Protein AF-A0A1F2PEU0-F1 (afdb_monomer_lite)

Structure (mmCIF, N/CA/C/O backbone):
data_AF-A0A1F2PEU0-F1
#
_entry.id   AF-A0A1F2PEU0-F1
#
loop_
_atom_site.group_PDB
_atom_site.id
_atom_site.type_symbol
_atom_site.label_atom_id
_atom_site.label_alt_id
_atom_site.label_comp_id
_atom_site.label_asym_id
_atom_site.label_entity_id
_atom_site.label_seq_id
_atom_site.pdbx_PDB_ins_code
_atom_site.Cartn_x
_atom_site.Cartn_y
_atom_site.Cartn_z
_atom_site.occupancy
_atom_site.B_iso_or_equiv
_atom_site.auth_seq_id
_atom_site.auth_comp_id
_atom_site.auth_asym_id
_atom_site.auth_atom_id
_atom_site.pdbx_PDB_model_num
ATOM 1 N N . MET A 1 1 ? -12.761 -2.722 0.553 1.00 52.47 1 MET A N 1
ATOM 2 C CA . MET A 1 1 ? -13.423 -3.783 1.350 1.00 52.47 1 MET A CA 1
ATOM 3 C C . MET A 1 1 ? -13.199 -3.576 2.844 1.00 52.47 1 MET A C 1
ATOM 5 O O . MET A 1 1 ? -14.187 -3.472 3.553 1.00 52.47 1 MET A O 1
ATOM 9 N N . GLY A 1 2 ? -11.955 -3.401 3.314 1.00 58.72 2 GLY A N 1
ATOM 10 C CA . GLY A 1 2 ? -11.683 -3.110 4.729 1.00 58.72 2 GLY A CA 1
ATOM 11 C C . GLY A 1 2 ? -12.442 -1.894 5.279 1.00 58.72 2 GLY A C 1
ATOM 12 O O . GLY A 1 2 ? -13.063 -2.003 6.326 1.00 58.72 2 GLY A O 1
ATOM 13 N N . TYR A 1 3 ? -12.430 -0.752 4.578 1.00 61.19 3 TYR A N 1
ATOM 14 C CA . TYR A 1 3 ? -13.060 0.483 5.087 1.00 61.19 3 TYR A CA 1
ATOM 15 C C . TYR A 1 3 ? -14.566 0.353 5.294 1.00 61.19 3 TYR A C 1
ATOM 17 O O . TYR A 1 3 ? -15.073 0.763 6.325 1.00 61.19 3 TYR A O 1
ATOM 25 N N . ALA A 1 4 ? -15.267 -0.301 4.368 1.00 61.00 4 ALA A N 1
ATOM 26 C CA . ALA A 1 4 ? -16.690 -0.591 4.526 1.00 61.00 4 ALA A CA 1
ATOM 27 C C . ALA A 1 4 ? -16.952 -1.554 5.696 1.00 61.00 4 ALA A C 1
ATOM 29 O O . ALA A 1 4 ? -17.940 -1.402 6.402 1.00 61.00 4 ALA A O 1
ATOM 30 N N . PHE A 1 5 ? -16.052 -2.515 5.937 1.00 62.81 5 PHE A N 1
ATOM 31 C CA . PHE A 1 5 ? -16.139 -3.421 7.083 1.00 62.81 5 PHE A CA 1
ATOM 32 C C . PHE A 1 5 ? -15.919 -2.685 8.413 1.00 62.81 5 PHE A C 1
ATOM 34 O O . PHE A 1 5 ? -16.651 -2.905 9.369 1.00 62.81 5 PHE A O 1
ATOM 41 N N . PHE A 1 6 ? -14.962 -1.760 8.462 1.00 64.88 6 PHE A N 1
ATOM 42 C CA . PHE A 1 6 ? -14.728 -0.898 9.619 1.00 64.88 6 PHE A CA 1
ATOM 43 C C . PHE A 1 6 ? -15.850 0.109 9.845 1.00 64.88 6 PHE A C 1
ATOM 45 O O . PHE A 1 6 ? -16.265 0.309 10.977 1.00 64.88 6 PHE A O 1
ATOM 52 N N . GLN A 1 7 ? -16.398 0.684 8.778 1.00 66.94 7 GLN A N 1
ATOM 53 C CA . GLN A 1 7 ? -17.553 1.571 8.841 1.00 66.94 7 GLN A CA 1
ATOM 54 C C . GLN A 1 7 ? -18.819 0.823 9.288 1.00 66.94 7 GLN A C 1
ATOM 56 O O . GLN A 1 7 ? -19.607 1.370 10.045 1.00 66.94 7 GLN A O 1
ATOM 61 N N . ALA A 1 8 ? -18.993 -0.440 8.888 1.00 64.81 8 ALA A N 1
ATOM 62 C CA . ALA A 1 8 ? -20.058 -1.300 9.405 1.00 64.81 8 ALA A CA 1
ATOM 63 C C . ALA A 1 8 ? -19.836 -1.693 10.877 1.00 64.81 8 ALA A C 1
ATOM 65 O O . ALA A 1 8 ? -20.796 -1.963 11.597 1.00 64.81 8 ALA A O 1
ATOM 66 N N . LEU A 1 9 ? -18.577 -1.737 11.323 1.00 62.94 9 LEU A N 1
ATOM 67 C CA . LEU A 1 9 ? -18.218 -2.065 12.698 1.00 62.94 9 LEU A CA 1
ATOM 68 C C . LEU A 1 9 ? -18.366 -0.873 13.647 1.00 62.94 9 LEU A C 1
ATOM 70 O O . LEU A 1 9 ? -18.861 -1.042 14.758 1.00 62.94 9 LEU A O 1
ATOM 74 N N . ILE A 1 10 ? -17.975 0.328 13.212 1.00 64.25 10 ILE A N 1
ATOM 75 C CA . ILE A 1 10 ? -18.286 1.594 13.882 1.00 64.25 10 ILE A CA 1
ATOM 76 C C . ILE A 1 10 ? -19.759 1.917 13.616 1.00 64.25 10 ILE A C 1
ATOM 78 O O . ILE A 1 10 ? -20.110 2.809 12.855 1.00 64.25 10 ILE A O 1
ATOM 82 N N . ASN A 1 11 ? -20.643 1.136 14.220 1.00 61.72 11 ASN A N 1
ATOM 83 C CA . ASN A 1 11 ? -22.055 1.466 14.273 1.00 61.72 11 ASN A CA 1
ATOM 84 C C . ASN A 1 11 ? -22.263 2.666 15.220 1.00 61.72 11 ASN A C 1
ATOM 86 O O . ASN A 1 11 ? -21.445 2.888 16.121 1.00 61.72 11 ASN A O 1
ATOM 90 N N . ASP A 1 12 ? -23.365 3.403 15.064 1.00 60.25 12 ASP A N 1
ATOM 91 C CA . ASP A 1 12 ? -23.681 4.606 15.856 1.00 60.25 12 ASP A CA 1
ATOM 92 C C . ASP A 1 12 ? -23.595 4.339 17.369 1.00 60.25 12 ASP A C 1
ATOM 94 O O . ASP A 1 12 ? -23.129 5.171 18.143 1.00 60.25 12 ASP A O 1
ATOM 98 N N . GLU A 1 13 ? -23.947 3.123 17.787 1.00 57.16 13 GLU A N 1
ATOM 99 C CA . GLU A 1 13 ? -23.880 2.644 19.169 1.00 57.16 13 GLU A CA 1
ATOM 100 C C . GLU A 1 13 ? -22.443 2.604 19.735 1.00 57.16 13 GLU A C 1
ATOM 102 O O . GLU A 1 13 ? -22.226 2.931 20.899 1.00 57.16 13 GLU A O 1
ATOM 107 N N . LEU A 1 14 ? -21.437 2.258 18.922 1.00 60.28 14 LEU A N 1
ATOM 108 C CA . LEU A 1 14 ? -20.019 2.250 19.317 1.00 60.28 14 LEU A CA 1
ATOM 109 C C . LEU A 1 14 ? -19.452 3.666 19.412 1.00 60.28 14 LEU A C 1
ATOM 111 O O . LEU A 1 14 ? -18.710 3.970 20.346 1.00 60.28 14 LEU A O 1
ATOM 115 N N . LEU A 1 15 ? -19.834 4.528 18.466 1.00 59.69 15 LEU A N 1
ATOM 116 C CA . LEU A 1 15 ? -19.498 5.951 18.466 1.00 59.69 15 LEU A CA 1
ATOM 117 C C . LEU A 1 15 ? -20.064 6.651 19.704 1.00 59.69 15 LEU A C 1
ATOM 119 O O . LEU A 1 15 ? -19.324 7.321 20.420 1.00 59.69 15 LEU A O 1
ATOM 123 N N . ILE A 1 16 ? -21.350 6.439 19.990 1.00 58.62 16 ILE A N 1
ATOM 124 C CA . ILE A 1 16 ? -22.037 7.007 21.154 1.00 58.62 16 ILE A CA 1
ATOM 125 C C . ILE A 1 16 ? -21.410 6.495 22.449 1.00 58.62 16 ILE A C 1
ATOM 127 O O . ILE A 1 16 ? -21.162 7.278 23.362 1.00 58.62 16 ILE A O 1
ATOM 131 N N . ARG A 1 17 ? -21.112 5.195 22.537 1.00 59.38 17 ARG A N 1
ATOM 132 C CA . ARG A 1 17 ? -20.558 4.602 23.755 1.00 59.38 17 ARG A CA 1
ATOM 133 C C . ARG A 1 17 ? -19.143 5.085 24.042 1.00 59.38 17 ARG A C 1
ATOM 135 O O . ARG A 1 17 ? -18.857 5.425 25.179 1.00 59.38 17 ARG A O 1
ATOM 142 N N . LEU A 1 18 ? -18.289 5.203 23.027 1.00 57.97 18 LEU A N 1
ATOM 143 C CA . LEU A 1 18 ? -16.935 5.730 23.206 1.00 57.97 18 LEU A CA 1
ATOM 144 C C . LEU A 1 18 ? -16.923 7.231 23.478 1.00 57.97 18 LEU A C 1
ATOM 146 O O . LEU A 1 18 ? -16.166 7.652 24.340 1.00 57.97 18 LEU A O 1
ATOM 150 N N . ILE A 1 19 ? -17.789 8.023 22.837 1.00 56.25 19 ILE A N 1
ATOM 151 C CA . ILE A 1 19 ? -17.970 9.441 23.185 1.00 56.25 19 ILE A CA 1
ATOM 152 C C . ILE A 1 19 ? -18.450 9.585 24.635 1.00 56.25 19 ILE A C 1
ATOM 154 O O . ILE A 1 19 ? -17.928 10.423 25.362 1.00 56.25 19 ILE A O 1
ATOM 158 N N . ASN A 1 20 ? -19.392 8.756 25.089 1.00 57.31 20 ASN A N 1
ATOM 159 C CA . ASN A 1 20 ? -19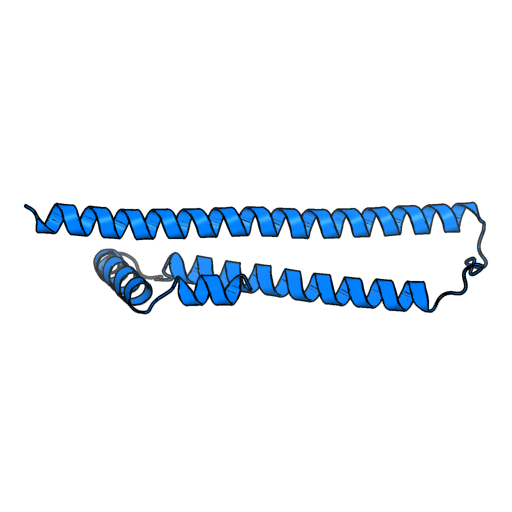.905 8.826 26.458 1.00 57.31 20 ASN A CA 1
ATOM 160 C C . ASN A 1 20 ? -18.888 8.356 27.509 1.00 57.31 20 ASN A C 1
ATOM 162 O O . ASN A 1 20 ? -18.730 9.034 28.516 1.00 57.31 20 ASN A O 1
ATOM 166 N N . THR A 1 21 ? -18.136 7.275 27.266 1.00 53.38 21 THR A N 1
ATOM 167 C CA . THR A 1 21 ? -17.045 6.852 28.168 1.00 53.38 21 THR A CA 1
ATOM 168 C C . THR A 1 21 ? -15.921 7.889 28.209 1.00 53.38 21 THR A C 1
ATOM 170 O O . THR A 1 21 ? -15.356 8.164 29.261 1.00 53.38 21 THR A O 1
ATOM 173 N N . THR A 1 22 ? -15.626 8.521 27.072 1.00 50.25 22 THR A N 1
ATOM 174 C CA . THR A 1 22 ? -14.668 9.623 26.993 1.00 50.25 22 THR A CA 1
ATOM 175 C C . THR A 1 22 ? -15.173 10.872 27.731 1.00 50.25 22 THR A C 1
ATOM 177 O O . THR A 1 22 ? -14.395 11.485 28.449 1.00 50.25 22 THR A O 1
ATOM 180 N N . ASN A 1 23 ? -16.465 11.209 27.667 1.00 48.41 23 ASN A N 1
ATOM 181 C CA . ASN A 1 23 ? -17.046 12.342 28.403 1.00 48.41 23 ASN A CA 1
ATOM 182 C C . ASN A 1 23 ? -16.999 12.180 29.937 1.00 48.41 23 ASN A C 1
ATOM 184 O O . ASN A 1 23 ? -16.871 13.186 30.640 1.00 48.41 23 ASN A O 1
ATOM 188 N N . ASP A 1 24 ? -17.078 10.952 30.459 1.00 49.28 24 ASP A N 1
ATOM 189 C CA . ASP A 1 24 ? -16.958 10.694 31.903 1.00 49.28 24 ASP A CA 1
ATOM 190 C C . ASP A 1 24 ? -15.508 10.851 32.409 1.00 49.28 24 ASP A C 1
ATOM 192 O O . ASP A 1 24 ? -15.290 11.370 33.509 1.00 49.28 24 ASP A O 1
ATOM 196 N N . ASP A 1 25 ? -14.510 10.516 31.583 1.00 47.44 25 ASP A N 1
ATOM 197 C CA . ASP A 1 25 ? -13.083 10.661 31.911 1.00 47.44 25 ASP A CA 1
ATOM 198 C C . ASP A 1 25 ? -12.503 12.057 31.557 1.00 47.44 25 ASP A C 1
ATOM 200 O O . ASP A 1 25 ? -11.555 12.535 32.194 1.00 47.44 25 ASP A O 1
ATOM 204 N N . GLU A 1 26 ? -13.083 12.771 30.584 1.00 45.62 26 GLU A N 1
ATOM 205 C CA . GLU A 1 26 ? -12.580 14.057 30.065 1.00 45.62 26 GLU A CA 1
ATOM 206 C C . GLU A 1 26 ? -12.936 15.289 30.891 1.00 45.62 26 GLU A C 1
ATOM 208 O O . GLU A 1 26 ? -12.381 16.367 30.660 1.00 45.62 26 GLU A O 1
ATOM 213 N N . LYS A 1 27 ? -13.728 15.147 31.957 1.00 44.12 27 LYS A N 1
ATOM 214 C CA . LYS A 1 27 ? -13.825 16.214 32.966 1.00 44.12 27 LYS A CA 1
ATOM 215 C C . LYS A 1 27 ? -12.486 16.520 33.656 1.00 44.12 27 LYS A C 1
ATOM 217 O O . LYS A 1 27 ? -12.426 17.482 34.423 1.00 44.12 27 LYS A O 1
ATOM 222 N N . LYS A 1 28 ? -11.418 15.742 33.410 1.00 46.19 28 LYS A N 1
ATOM 223 C CA . LYS A 1 28 ? -10.116 15.912 34.070 1.00 46.19 28 LYS A CA 1
ATOM 224 C C . LYS A 1 28 ? -8.939 16.398 33.226 1.00 46.19 28 LYS A C 1
ATOM 226 O O . LYS A 1 28 ? -8.062 16.983 33.844 1.00 46.19 28 LYS A O 1
ATOM 231 N N . ASN A 1 29 ? -8.862 16.224 31.904 1.00 38.09 29 ASN A N 1
ATOM 232 C CA . ASN A 1 29 ? -7.711 16.726 31.127 1.00 38.09 29 ASN A CA 1
ATOM 233 C C . ASN A 1 29 ? -8.057 16.918 29.643 1.00 38.09 29 ASN A C 1
ATOM 235 O O . ASN A 1 29 ? -8.261 15.954 28.914 1.00 38.09 29 ASN A O 1
ATOM 239 N N . GLY A 1 30 ? -8.100 18.172 29.192 1.00 40.81 30 GLY A N 1
ATOM 240 C CA . GLY A 1 30 ? -8.475 18.531 27.827 1.00 40.81 30 GLY A CA 1
ATOM 241 C C . GLY A 1 30 ? -7.436 18.127 26.778 1.00 40.81 30 GLY A C 1
ATOM 242 O O . GLY A 1 30 ? -6.358 18.707 26.731 1.00 40.81 30 GLY A O 1
ATOM 243 N N . SER A 1 31 ? -7.777 17.163 25.919 1.00 42.03 31 SER A N 1
ATOM 244 C CA . SER A 1 31 ? -7.338 17.061 24.508 1.00 42.03 31 SER A CA 1
ATOM 245 C C . SER A 1 31 ? -7.993 15.843 23.832 1.00 42.03 31 SER A C 1
ATOM 247 O O . SER A 1 31 ? -7.332 14.916 23.372 1.00 42.03 31 SER A O 1
ATOM 249 N N . GLY A 1 32 ? -9.323 15.816 23.821 1.00 43.03 32 GLY A N 1
ATOM 250 C CA . GLY A 1 32 ? -10.096 14.622 23.503 1.00 43.03 32 GLY A CA 1
ATOM 251 C C . GLY A 1 32 ? -10.141 14.200 22.044 1.00 43.03 32 GLY A C 1
ATOM 252 O O . GLY A 1 32 ? -11.100 14.501 21.337 1.00 43.03 32 GLY A O 1
ATOM 253 N N . LYS A 1 33 ? -9.134 13.457 21.575 1.00 49.56 33 LYS A N 1
ATOM 254 C CA . LYS A 1 33 ? -9.315 12.542 20.440 1.00 49.56 33 LYS A CA 1
ATOM 255 C C . LYS A 1 33 ? -9.593 11.147 20.998 1.00 49.56 33 LYS A C 1
ATOM 257 O O . LYS A 1 33 ? -8.716 10.529 21.596 1.00 49.56 33 LYS A O 1
ATOM 262 N N . SER A 1 34 ? -10.812 10.642 20.798 1.00 62.59 34 SER A N 1
ATOM 263 C CA . SER A 1 34 ? -11.172 9.272 21.184 1.00 62.59 34 SER A CA 1
ATOM 264 C C . SER A 1 34 ? -10.246 8.271 20.477 1.00 62.59 34 SER A C 1
ATOM 266 O O . SER A 1 34 ? -9.998 8.405 19.277 1.00 62.59 34 SER A O 1
ATOM 268 N N . LYS A 1 35 ? -9.773 7.231 21.180 1.00 60.75 35 LYS A N 1
ATOM 269 C CA . LYS A 1 35 ? -8.926 6.158 20.603 1.00 60.75 35 LYS A CA 1
ATOM 270 C C . LYS A 1 35 ? -9.540 5.518 19.348 1.00 60.75 35 LYS A C 1
ATOM 272 O O . LYS A 1 35 ? -8.825 5.008 18.488 1.00 60.75 35 LYS A O 1
ATOM 277 N N . LEU A 1 36 ? -10.867 5.578 19.218 1.00 63.88 36 LEU A N 1
ATOM 278 C CA . LEU A 1 36 ? -11.602 5.140 18.032 1.00 63.88 36 LEU A CA 1
ATOM 279 C C . LEU A 1 36 ? -11.333 6.027 16.810 1.00 63.88 36 LEU A C 1
ATOM 281 O O . LEU A 1 36 ? -11.173 5.527 15.700 1.00 63.88 36 LEU A O 1
ATOM 285 N N . GLN A 1 37 ? -11.278 7.344 17.017 1.00 65.69 37 GLN A N 1
ATOM 286 C CA . GLN A 1 37 ? -11.014 8.318 15.964 1.00 65.69 37 GLN A CA 1
ATOM 287 C C . GLN A 1 37 ? -9.579 8.186 15.451 1.00 65.69 37 GLN A C 1
ATOM 289 O O . GLN A 1 37 ? -9.362 8.210 14.244 1.00 65.69 37 GLN A O 1
ATOM 294 N N . GLU A 1 38 ? -8.616 7.970 16.347 1.00 67.19 38 GLU A N 1
ATOM 295 C CA . GLU A 1 38 ? -7.226 7.688 15.974 1.00 67.19 38 GLU A CA 1
ATOM 296 C C . GLU A 1 38 ? -7.112 6.380 15.172 1.00 67.19 38 GLU A C 1
ATOM 298 O O . GLU A 1 38 ? -6.460 6.337 14.128 1.00 67.19 38 GLU A O 1
ATOM 303 N N . SER A 1 39 ? -7.823 5.328 15.597 1.00 69.19 39 SER A N 1
ATOM 304 C CA . SER A 1 39 ? -7.880 4.060 14.862 1.00 69.19 39 SER A CA 1
ATOM 305 C C . SER A 1 39 ? -8.517 4.218 13.472 1.00 69.19 39 SER A C 1
ATOM 307 O O . SER A 1 39 ? -8.011 3.649 12.506 1.00 69.19 39 SER A O 1
ATOM 309 N N . ASN A 1 40 ? -9.564 5.042 13.336 1.00 72.50 40 ASN A N 1
ATOM 310 C CA . ASN A 1 40 ? -10.193 5.369 12.050 1.00 72.50 40 ASN A CA 1
ATOM 311 C C . ASN A 1 40 ? -9.271 6.177 11.123 1.00 72.50 40 ASN A C 1
ATOM 313 O O . ASN A 1 40 ? -9.165 5.879 9.935 1.00 72.50 40 ASN A O 1
ATOM 317 N N . GLU A 1 41 ? -8.568 7.184 11.644 1.00 73.44 41 GLU A N 1
ATOM 318 C CA . GLU A 1 41 ? -7.587 7.946 10.859 1.00 73.44 41 GLU A CA 1
ATOM 319 C C . GLU A 1 41 ? -6.455 7.031 10.359 1.00 73.44 41 GLU A C 1
ATOM 321 O O . GLU A 1 41 ? -6.090 7.080 9.181 1.00 73.44 41 GLU A O 1
ATOM 326 N N . TYR A 1 42 ? -5.950 6.137 11.217 1.00 77.38 42 TYR A N 1
ATOM 327 C CA . TYR A 1 42 ? -4.956 5.134 10.832 1.00 77.38 42 TYR A CA 1
ATOM 328 C C . TYR A 1 42 ? -5.498 4.173 9.768 1.00 77.38 42 TYR A C 1
ATOM 330 O O . TYR A 1 42 ? -4.823 3.891 8.779 1.00 77.38 42 TYR A O 1
ATOM 338 N N . PHE A 1 43 ? -6.744 3.727 9.925 1.00 75.31 43 PHE A N 1
ATOM 339 C CA . PHE A 1 43 ? -7.438 2.893 8.952 1.00 75.31 43 PHE A CA 1
ATOM 340 C C . PHE A 1 43 ? -7.478 3.544 7.570 1.00 75.31 43 PHE A C 1
ATOM 342 O O . PHE A 1 43 ? -7.089 2.941 6.567 1.00 75.31 43 PHE A O 1
ATOM 349 N N . ALA A 1 44 ? -7.975 4.781 7.511 1.00 77.69 44 ALA A N 1
ATOM 350 C CA . ALA A 1 44 ? -8.104 5.526 6.269 1.00 77.69 44 ALA A CA 1
ATOM 351 C C . ALA A 1 44 ? -6.737 5.699 5.596 1.00 77.69 44 ALA A C 1
ATOM 353 O O . ALA A 1 44 ? -6.626 5.544 4.380 1.00 77.69 44 ALA A O 1
ATOM 354 N N . LYS A 1 45 ? -5.687 5.939 6.391 1.00 81.25 45 LYS A N 1
ATOM 355 C CA . LYS A 1 45 ? -4.312 6.056 5.905 1.00 81.25 45 LYS A CA 1
ATOM 356 C C . LYS A 1 45 ? -3.804 4.762 5.259 1.00 81.25 45 LYS A C 1
ATOM 358 O O . LYS A 1 45 ? -3.285 4.833 4.148 1.00 81.25 45 LYS A O 1
ATOM 363 N N . VAL A 1 46 ? -3.997 3.603 5.894 1.00 80.38 46 VAL A N 1
ATOM 364 C CA . VAL A 1 46 ? -3.583 2.302 5.326 1.00 80.38 46 VAL A CA 1
ATOM 365 C C . VA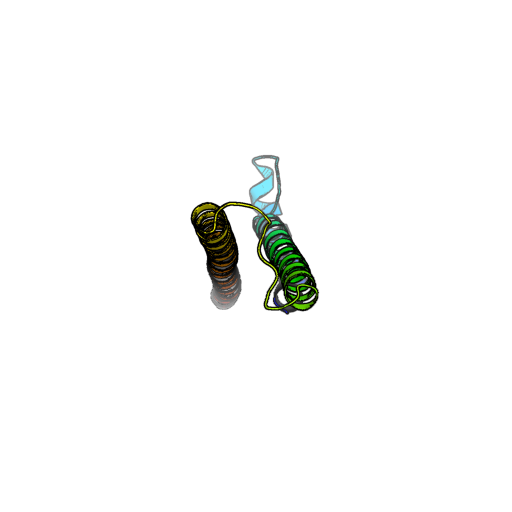L A 1 46 ? -4.345 2.005 4.030 1.00 80.38 46 VAL A C 1
ATOM 367 O O . VAL A 1 46 ? -3.741 1.637 3.028 1.00 80.38 46 VAL A O 1
ATOM 370 N N . MET A 1 47 ? -5.654 2.272 3.980 1.00 78.56 47 MET A N 1
ATOM 371 C CA . MET A 1 47 ? -6.432 2.096 2.743 1.00 78.56 47 MET A CA 1
ATOM 372 C C . MET A 1 47 ? -5.982 3.027 1.612 1.00 78.56 47 MET A C 1
ATOM 374 O O . MET A 1 47 ? -5.987 2.628 0.448 1.00 78.56 47 MET A O 1
ATOM 378 N N . MET A 1 48 ? -5.614 4.275 1.923 1.00 81.06 48 MET A N 1
ATOM 379 C CA . MET A 1 48 ? -5.044 5.183 0.925 1.00 81.06 48 MET A CA 1
ATOM 380 C C . MET A 1 48 ? -3.690 4.679 0.418 1.00 81.06 48 MET A C 1
ATOM 382 O O . MET A 1 48 ? -3.426 4.788 -0.781 1.00 81.06 48 MET A O 1
ATOM 386 N N . LEU A 1 49 ? -2.859 4.099 1.293 1.00 83.50 49 LEU A N 1
ATOM 387 C CA . LEU A 1 49 ? -1.598 3.476 0.894 1.00 83.50 49 LEU A CA 1
ATOM 388 C C . LEU A 1 49 ? -1.836 2.291 -0.051 1.00 83.50 49 LEU A C 1
ATOM 390 O O . LEU A 1 49 ? -1.178 2.212 -1.085 1.00 83.50 49 LEU A O 1
ATOM 394 N N . ASP A 1 50 ? -2.817 1.434 0.236 1.00 81.94 50 ASP A N 1
ATOM 395 C CA . ASP A 1 50 ? -3.188 0.313 -0.637 1.00 81.94 50 ASP A CA 1
ATOM 396 C C . ASP A 1 50 ? -3.646 0.789 -2.025 1.00 81.94 50 ASP A C 1
ATOM 398 O O . ASP A 1 50 ? -3.214 0.259 -3.049 1.00 81.94 50 ASP A O 1
ATOM 402 N N . ILE A 1 51 ? -4.489 1.827 -2.089 1.00 82.50 51 ILE A N 1
ATOM 403 C CA . ILE A 1 51 ? -4.933 2.415 -3.365 1.00 82.50 51 ILE A CA 1
ATOM 404 C C . ILE A 1 51 ? -3.736 2.979 -4.142 1.00 82.50 51 ILE A C 1
ATOM 406 O O . ILE A 1 51 ? -3.625 2.772 -5.353 1.00 82.50 51 ILE A O 1
ATOM 410 N N . MET A 1 52 ? -2.819 3.661 -3.454 1.00 84.06 52 MET A N 1
ATOM 411 C CA . MET A 1 52 ? -1.597 4.182 -4.063 1.00 84.06 52 MET A CA 1
ATOM 412 C C . MET A 1 52 ? -0.692 3.050 -4.571 1.00 84.06 52 MET A C 1
ATOM 414 O O . MET A 1 52 ? -0.158 3.143 -5.675 1.00 84.06 52 MET A O 1
ATOM 418 N N . ALA A 1 53 ? -0.573 1.953 -3.822 1.00 86.06 53 ALA A N 1
ATOM 419 C CA . ALA A 1 53 ? 0.177 0.773 -4.233 1.00 86.06 53 ALA A CA 1
ATOM 420 C C . ALA A 1 53 ? -0.410 0.129 -5.496 1.00 86.06 53 ALA A C 1
ATOM 422 O O . ALA A 1 53 ? 0.340 -0.209 -6.413 1.00 86.06 53 ALA A O 1
ATOM 423 N N . ILE A 1 54 ? -1.740 0.023 -5.592 1.00 84.19 54 ILE A N 1
ATOM 424 C CA . ILE A 1 54 ? -2.432 -0.476 -6.792 1.00 84.19 54 ILE A CA 1
ATOM 425 C C . ILE A 1 54 ? -2.166 0.438 -7.994 1.00 84.19 54 ILE A C 1
ATOM 427 O O . ILE A 1 54 ? -1.848 -0.056 -9.075 1.00 84.19 54 ILE A O 1
ATOM 431 N N . MET A 1 55 ? -2.240 1.761 -7.814 1.00 87.19 55 MET A N 1
ATOM 432 C CA . MET A 1 55 ? -1.942 2.736 -8.874 1.00 87.19 55 MET A CA 1
ATOM 433 C C . MET A 1 55 ? -0.512 2.580 -9.410 1.00 87.19 55 MET A C 1
ATOM 435 O O . MET A 1 55 ? -0.310 2.533 -10.624 1.00 87.19 55 MET A O 1
ATOM 439 N N . ILE A 1 56 ? 0.473 2.444 -8.516 1.00 88.44 56 ILE A N 1
ATOM 440 C CA . ILE A 1 56 ? 1.874 2.198 -8.886 1.00 88.44 56 ILE A CA 1
ATOM 441 C C . ILE A 1 56 ? 2.005 0.865 -9.632 1.00 88.44 56 ILE A C 1
ATOM 443 O O . ILE A 1 56 ? 2.715 0.788 -10.632 1.00 88.44 56 ILE A O 1
ATOM 447 N N . ASN A 1 57 ? 1.293 -0.175 -9.195 1.00 88.88 57 ASN A N 1
ATOM 448 C CA . ASN A 1 57 ? 1.317 -1.482 -9.848 1.00 88.88 57 ASN A CA 1
ATOM 449 C C . ASN A 1 57 ? 0.814 -1.412 -11.296 1.00 88.88 57 ASN A C 1
ATOM 451 O O . ASN A 1 57 ? 1.480 -1.885 -12.215 1.00 88.88 57 ASN A O 1
ATOM 455 N N . ILE A 1 58 ? -0.328 -0.750 -11.505 1.00 87.81 58 ILE A N 1
ATOM 456 C CA . ILE A 1 58 ? -0.899 -0.519 -12.836 1.00 87.81 58 ILE A CA 1
ATOM 457 C C . ILE A 1 58 ? 0.097 0.251 -13.708 1.00 87.81 58 ILE A C 1
ATOM 459 O O . ILE A 1 58 ? 0.332 -0.128 -14.854 1.00 87.81 58 ILE A O 1
ATOM 463 N N . PHE A 1 59 ? 0.726 1.293 -13.161 1.00 87.88 59 PHE A N 1
ATOM 464 C CA . PHE A 1 59 ? 1.736 2.070 -13.875 1.00 87.88 59 PHE A CA 1
ATOM 465 C C . PHE A 1 59 ? 2.942 1.215 -14.299 1.00 87.88 59 PHE A C 1
ATOM 467 O O . PHE A 1 59 ? 3.391 1.309 -15.443 1.00 87.88 59 PHE A O 1
ATOM 474 N N . ILE A 1 60 ? 3.432 0.336 -13.419 1.00 86.94 60 ILE A N 1
ATOM 475 C CA . ILE A 1 60 ? 4.525 -0.599 -13.725 1.00 86.94 60 ILE A CA 1
ATOM 476 C C . ILE A 1 60 ? 4.115 -1.571 -14.836 1.00 86.94 60 ILE A C 1
ATOM 478 O O . ILE A 1 60 ? 4.869 -1.741 -15.791 1.00 86.94 60 ILE A O 1
ATOM 482 N N . ILE A 1 61 ? 2.920 -2.165 -14.758 1.00 87.19 61 ILE A N 1
ATOM 483 C CA . ILE A 1 61 ? 2.414 -3.100 -15.777 1.00 87.19 61 ILE A CA 1
ATOM 484 C C . ILE A 1 61 ? 2.307 -2.416 -17.142 1.00 87.19 61 ILE A C 1
ATOM 486 O O . ILE A 1 61 ? 2.750 -2.981 -18.140 1.00 87.19 61 ILE A O 1
ATOM 490 N N . ILE A 1 62 ? 1.762 -1.197 -17.195 1.00 87.56 62 ILE A N 1
ATOM 491 C CA . ILE A 1 62 ? 1.657 -0.422 -18.440 1.00 87.56 62 ILE A CA 1
ATOM 492 C C . ILE A 1 62 ? 3.048 -0.117 -18.996 1.00 87.56 62 ILE A C 1
ATOM 494 O O . ILE A 1 62 ? 3.274 -0.266 -20.196 1.00 87.56 62 ILE A O 1
ATOM 498 N N . THR A 1 63 ? 3.983 0.284 -18.132 1.00 84.88 63 THR A N 1
ATOM 499 C CA . THR A 1 63 ? 5.354 0.609 -18.537 1.00 84.88 63 THR A CA 1
ATOM 500 C C . THR A 1 63 ? 6.047 -0.623 -19.114 1.00 84.88 63 THR A C 1
ATOM 502 O O . THR A 1 63 ? 6.514 -0.572 -20.245 1.00 84.88 63 THR A O 1
ATOM 505 N N . ILE A 1 64 ? 6.036 -1.755 -18.402 1.00 83.12 64 ILE A N 1
ATOM 506 C CA . ILE A 1 64 ? 6.628 -3.017 -18.871 1.00 83.12 64 ILE A CA 1
ATOM 507 C C . ILE A 1 64 ? 5.950 -3.498 -20.159 1.00 83.12 64 ILE A C 1
ATOM 509 O O . ILE A 1 64 ? 6.640 -3.862 -21.104 1.00 83.12 64 ILE A O 1
ATOM 513 N N . GLY A 1 65 ? 4.617 -3.453 -20.232 1.00 80.06 65 GLY A N 1
ATOM 514 C CA . GLY A 1 65 ? 3.863 -3.862 -21.421 1.00 80.06 65 GLY A CA 1
ATOM 515 C C . GLY A 1 65 ? 4.082 -2.965 -22.644 1.00 80.06 65 GLY A C 1
ATOM 516 O O . GLY A 1 65 ? 3.850 -3.401 -23.768 1.00 80.06 65 GLY A O 1
ATOM 517 N N . SER A 1 66 ? 4.541 -1.727 -22.441 1.00 80.25 66 SER A N 1
ATOM 518 C CA . SER A 1 66 ? 4.873 -0.788 -23.521 1.00 80.25 66 SER A CA 1
ATOM 519 C C . SER A 1 66 ? 6.316 -0.933 -24.018 1.00 80.25 66 SER A C 1
ATOM 521 O O . SER A 1 66 ? 6.640 -0.442 -25.102 1.00 80.25 66 SER A O 1
ATOM 523 N N . LEU A 1 67 ? 7.196 -1.594 -23.255 1.00 79.38 67 LEU A N 1
ATOM 524 C CA . LEU A 1 67 ? 8.560 -1.884 -23.690 1.00 79.38 67 LEU A CA 1
ATOM 525 C C . LEU A 1 67 ? 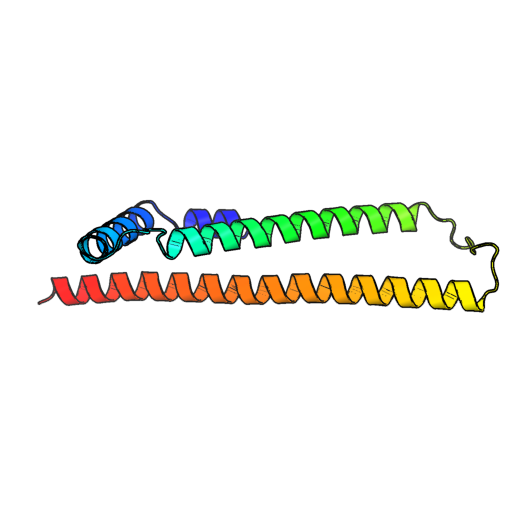8.567 -3.084 -24.650 1.00 79.38 67 LEU A C 1
ATOM 527 O O . LEU A 1 67 ? 7.914 -4.099 -24.427 1.00 79.38 67 LEU A O 1
ATOM 531 N N . LYS A 1 68 ? 9.353 -2.987 -25.729 1.00 73.50 68 LYS A N 1
ATOM 532 C CA . LYS A 1 68 ? 9.662 -4.152 -26.571 1.00 73.50 68 LYS A CA 1
ATOM 533 C C . LYS A 1 68 ? 10.527 -5.133 -25.773 1.00 73.50 68 LYS A C 1
ATOM 535 O O . LYS A 1 68 ? 11.409 -4.696 -25.042 1.00 73.50 68 LYS A O 1
ATOM 540 N N . ASN A 1 69 ? 10.327 -6.437 -25.969 1.00 67.50 69 ASN A N 1
ATOM 541 C CA . ASN A 1 69 ? 11.086 -7.485 -25.264 1.00 67.50 69 ASN A CA 1
ATOM 542 C C . ASN A 1 69 ? 12.613 -7.368 -25.446 1.00 67.50 69 ASN A C 1
ATOM 544 O O . ASN A 1 69 ? 13.359 -7.747 -24.551 1.00 67.50 69 ASN A O 1
ATOM 548 N N . ASP A 1 70 ? 13.061 -6.779 -26.558 1.00 67.00 70 ASP A N 1
ATOM 549 C CA . ASP A 1 70 ? 14.480 -6.555 -26.868 1.00 67.00 70 ASP A CA 1
ATOM 550 C C . ASP A 1 70 ? 14.954 -5.135 -26.505 1.00 67.00 70 ASP A C 1
ATOM 552 O O . ASP A 1 70 ?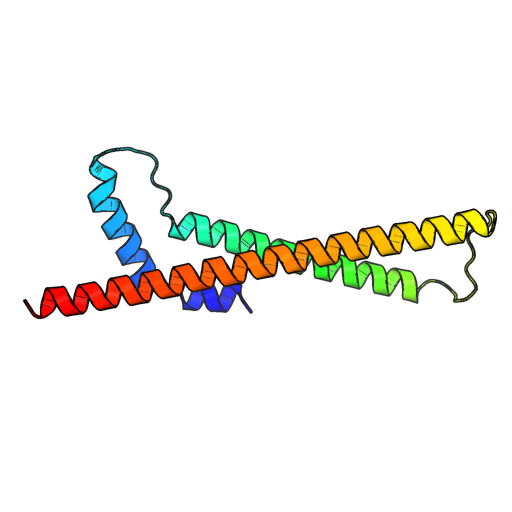 15.932 -4.627 -27.060 1.00 67.00 70 ASP A O 1
ATOM 556 N N . PHE A 1 71 ? 14.227 -4.427 -25.635 1.00 65.88 71 PHE A N 1
ATOM 557 C CA . PHE A 1 71 ? 14.613 -3.086 -25.217 1.00 65.88 71 PHE A CA 1
ATOM 558 C C . PHE A 1 71 ? 15.758 -3.162 -24.206 1.00 65.88 71 PHE A C 1
ATOM 560 O O . PHE A 1 71 ? 15.562 -3.342 -23.005 1.00 65.88 71 PHE A O 1
ATOM 567 N N . TYR A 1 72 ? 16.972 -2.983 -24.711 1.00 68.12 72 TYR A N 1
ATOM 568 C CA . TYR A 1 72 ? 18.154 -2.754 -23.899 1.00 68.12 72 TYR A CA 1
ATOM 569 C C . TYR A 1 72 ? 18.397 -1.250 -23.801 1.00 68.12 72 TYR A C 1
ATOM 571 O O . TYR A 1 72 ? 18.382 -0.537 -24.808 1.00 68.12 72 TYR A O 1
ATOM 579 N N . LEU A 1 73 ? 18.645 -0.754 -22.587 1.00 67.00 73 LEU A N 1
ATOM 580 C CA . LEU A 1 73 ? 19.264 0.559 -22.423 1.00 67.00 73 LEU A CA 1
ATOM 581 C C . LEU A 1 73 ? 20.567 0.566 -23.247 1.00 67.00 73 LEU A C 1
ATOM 583 O O . LEU A 1 73 ? 21.316 -0.406 -23.160 1.00 67.00 73 LEU A O 1
ATOM 587 N N . PRO A 1 74 ? 20.884 1.630 -24.009 1.00 66.94 74 PRO A N 1
ATOM 588 C CA . PRO A 1 74 ? 22.060 1.683 -24.894 1.00 66.94 74 PRO A CA 1
ATOM 589 C C . PRO A 1 74 ? 23.411 1.711 -24.143 1.00 66.94 74 PRO A C 1
ATOM 591 O O . PRO A 1 74 ? 24.446 2.040 -24.717 1.00 66.94 74 PRO A O 1
ATOM 594 N N . PHE A 1 75 ? 23.401 1.398 -22.848 1.00 65.12 75 PHE A N 1
ATOM 595 C CA . PHE A 1 75 ? 24.557 1.300 -21.970 1.00 65.12 75 PHE A CA 1
ATOM 596 C C . PHE A 1 75 ? 25.142 -0.122 -21.959 1.00 65.12 75 PHE A C 1
ATOM 598 O O . PHE A 1 75 ? 24.616 -1.055 -22.558 1.00 65.12 75 PHE A O 1
ATOM 605 N N . ASN A 1 76 ? 26.247 -0.285 -21.229 1.00 77.69 76 ASN A N 1
ATOM 606 C CA . ASN A 1 76 ? 26.874 -1.576 -20.965 1.00 77.69 76 ASN A CA 1
ATOM 607 C C . ASN A 1 76 ? 25.876 -2.561 -20.314 1.00 77.69 76 ASN A C 1
ATOM 609 O O . ASN A 1 76 ? 25.157 -2.189 -19.384 1.00 77.69 76 ASN A O 1
ATOM 613 N N . GLN A 1 77 ? 25.876 -3.819 -20.764 1.00 79.31 77 GLN A N 1
ATOM 614 C CA . GLN A 1 77 ? 24.993 -4.890 -20.288 1.00 79.31 77 GLN A CA 1
ATOM 615 C C . GLN A 1 77 ? 25.000 -5.025 -18.757 1.00 79.31 77 GLN A C 1
ATOM 617 O O . GLN A 1 77 ? 23.942 -5.133 -18.142 1.00 79.31 77 GLN A O 1
ATOM 622 N N . PHE A 1 78 ? 26.177 -4.910 -18.134 1.00 80.94 78 PHE A N 1
ATOM 623 C CA . PHE A 1 78 ? 26.327 -4.988 -16.679 1.00 80.94 78 PHE A CA 1
ATOM 624 C C . PHE A 1 78 ? 25.536 -3.898 -15.930 1.00 80.94 78 PHE A C 1
ATOM 626 O O . PHE A 1 78 ? 24.950 -4.147 -14.874 1.00 80.94 78 PHE A O 1
ATOM 633 N N . LEU A 1 79 ? 25.482 -2.680 -16.483 1.00 82.56 79 LEU A N 1
ATOM 634 C CA . LEU A 1 79 ? 24.713 -1.582 -15.892 1.00 82.56 79 LEU A CA 1
ATOM 635 C C . LEU A 1 79 ? 23.210 -1.826 -16.029 1.00 82.56 79 LEU A C 1
ATOM 637 O O . LEU A 1 79 ? 22.469 -1.550 -15.090 1.00 82.56 79 LEU A O 1
ATOM 641 N N . ASN A 1 80 ? 22.764 -2.382 -17.158 1.00 84.50 80 ASN A N 1
ATOM 642 C CA . ASN A 1 80 ? 21.353 -2.699 -17.371 1.00 84.50 80 ASN A CA 1
ATOM 643 C C . ASN A 1 80 ? 20.863 -3.773 -16.380 1.00 84.50 80 ASN A C 1
ATOM 645 O O . ASN A 1 80 ? 19.832 -3.595 -15.734 1.00 84.50 80 ASN A O 1
ATOM 649 N N . GLU A 1 81 ? 21.644 -4.840 -16.184 1.00 84.88 81 GLU A N 1
ATOM 650 C CA . GLU A 1 81 ? 21.342 -5.896 -15.205 1.00 84.88 81 GLU A CA 1
ATOM 651 C C . GLU A 1 81 ? 21.309 -5.356 -13.767 1.00 84.88 81 GLU A C 1
ATOM 653 O O . GLU A 1 81 ? 20.395 -5.668 -13.001 1.00 84.88 81 GLU A O 1
ATOM 658 N N . THR A 1 82 ? 22.250 -4.475 -13.412 1.00 88.25 82 THR A N 1
ATOM 659 C CA . THR A 1 82 ? 22.300 -3.850 -12.080 1.00 88.25 82 THR A CA 1
ATOM 660 C C . THR A 1 82 ? 21.093 -2.937 -11.830 1.00 88.25 82 THR A C 1
ATOM 662 O O . THR A 1 82 ? 20.500 -2.954 -10.747 1.00 88.25 82 THR A O 1
ATOM 665 N N . VAL A 1 83 ? 20.682 -2.152 -12.832 1.00 87.06 83 VAL A N 1
ATOM 666 C CA . VAL A 1 83 ? 19.496 -1.288 -12.738 1.00 87.06 83 VAL A CA 1
ATOM 667 C C . VAL A 1 83 ? 18.224 -2.129 -12.621 1.00 87.06 83 VAL A C 1
ATOM 669 O O . VAL A 1 83 ? 17.400 -1.855 -11.752 1.00 87.06 83 VAL A O 1
ATOM 672 N N . ALA A 1 84 ? 18.086 -3.197 -13.409 1.00 85.69 84 ALA A N 1
ATOM 673 C CA . ALA A 1 84 ? 16.941 -4.098 -13.307 1.00 85.69 84 ALA A CA 1
ATOM 674 C C . ALA A 1 84 ? 16.864 -4.772 -11.926 1.00 85.69 84 ALA A C 1
ATOM 676 O O . ALA A 1 84 ? 15.810 -4.768 -11.290 1.00 85.69 84 ALA A O 1
ATOM 677 N N . PHE A 1 85 ? 17.987 -5.287 -11.418 1.00 89.81 85 PHE A N 1
ATOM 678 C CA . PHE A 1 85 ? 18.048 -5.913 -10.098 1.00 89.81 85 PHE A CA 1
ATOM 679 C C . PHE A 1 85 ? 17.690 -4.935 -8.971 1.00 89.81 85 PHE A C 1
ATOM 681 O O . PHE A 1 85 ? 16.899 -5.264 -8.085 1.00 89.81 85 PHE A O 1
ATOM 688 N N . SER A 1 86 ? 18.217 -3.709 -9.023 1.00 89.31 86 SER A N 1
ATOM 689 C CA . SER A 1 86 ? 17.894 -2.684 -8.025 1.00 89.31 86 SER A CA 1
ATOM 690 C C . SER A 1 86 ? 16.424 -2.252 -8.087 1.00 89.31 86 SER A C 1
ATOM 692 O O . SER A 1 86 ? 15.790 -2.129 -7.040 1.00 89.31 86 SER A O 1
ATOM 694 N N . ALA A 1 87 ? 15.840 -2.116 -9.282 1.00 86.62 87 ALA A N 1
ATOM 695 C CA . ALA A 1 87 ? 14.416 -1.828 -9.445 1.00 86.62 87 ALA A CA 1
ATOM 696 C C . ALA A 1 87 ? 13.524 -2.939 -8.858 1.00 86.62 87 ALA A C 1
ATOM 698 O O . ALA A 1 87 ? 12.560 -2.643 -8.150 1.00 86.62 87 ALA A O 1
ATOM 699 N N . ILE A 1 88 ? 13.873 -4.212 -9.087 1.00 89.44 88 ILE A N 1
ATOM 700 C CA . ILE A 1 88 ? 13.158 -5.363 -8.510 1.00 89.44 88 ILE A CA 1
ATOM 701 C C . ILE A 1 88 ? 13.234 -5.339 -6.980 1.00 89.44 88 ILE A C 1
ATOM 703 O O . ILE A 1 88 ? 12.217 -5.537 -6.315 1.00 89.44 88 ILE A O 1
ATOM 707 N N . LEU A 1 89 ? 14.410 -5.058 -6.409 1.00 91.56 89 LEU A N 1
ATOM 708 C CA . LEU A 1 89 ? 14.578 -4.959 -4.958 1.00 91.56 89 LEU A CA 1
ATOM 709 C C . LEU A 1 89 ? 13.736 -3.835 -4.349 1.00 91.56 89 LEU A C 1
ATOM 711 O O . LEU A 1 89 ? 13.074 -4.052 -3.335 1.00 91.56 89 LEU A O 1
ATOM 715 N N . ILE A 1 90 ? 13.732 -2.652 -4.969 1.00 89.81 90 ILE A N 1
ATOM 716 C CA . ILE A 1 90 ? 12.926 -1.510 -4.516 1.00 89.81 90 ILE A CA 1
ATOM 717 C C . ILE A 1 90 ? 11.439 -1.872 -4.534 1.00 89.81 90 ILE A C 1
ATOM 719 O O . ILE A 1 90 ? 10.727 -1.609 -3.564 1.00 89.81 90 ILE A O 1
ATOM 723 N N . TYR A 1 91 ? 10.974 -2.518 -5.605 1.00 88.31 91 TYR A N 1
ATOM 724 C CA . TYR A 1 91 ? 9.590 -2.968 -5.705 1.00 88.31 91 TYR A CA 1
ATOM 725 C C . TYR A 1 91 ? 9.246 -4.014 -4.636 1.00 88.31 91 TYR A C 1
ATOM 727 O O . TYR A 1 91 ? 8.210 -3.908 -3.982 1.00 88.31 91 TYR A O 1
ATOM 735 N N . PHE A 1 92 ? 10.126 -4.988 -4.395 1.00 89.25 92 PHE A N 1
ATOM 736 C CA . PHE A 1 92 ? 9.907 -5.996 -3.359 1.00 89.25 92 PHE A CA 1
ATOM 737 C C . PHE A 1 92 ? 9.843 -5.374 -1.959 1.00 89.25 92 PHE A C 1
ATOM 739 O O . PHE A 1 92 ? 8.962 -5.713 -1.170 1.00 89.25 92 PHE A O 1
ATOM 746 N N . TYR A 1 93 ? 10.730 -4.420 -1.665 1.00 89.88 93 TYR A N 1
ATOM 747 C CA . TYR A 1 93 ? 10.710 -3.662 -0.415 1.00 89.88 93 TYR A CA 1
ATOM 748 C C . TYR A 1 93 ? 9.406 -2.869 -0.246 1.00 89.88 93 TYR A C 1
ATOM 750 O O . TYR A 1 93 ? 8.803 -2.882 0.827 1.00 89.88 93 TYR A O 1
ATOM 758 N N . PHE A 1 94 ? 8.929 -2.228 -1.315 1.00 86.50 94 PHE A N 1
ATOM 759 C CA . PHE A 1 94 ? 7.648 -1.527 -1.312 1.00 86.50 94 PHE A CA 1
ATOM 760 C C . PHE A 1 94 ? 6.476 -2.472 -1.007 1.00 86.50 94 PHE A C 1
ATOM 762 O O . PHE A 1 94 ? 5.686 -2.197 -0.106 1.00 86.50 94 PHE A O 1
ATOM 769 N N . VAL A 1 95 ? 6.399 -3.619 -1.688 1.00 85.44 95 VAL A N 1
ATOM 770 C CA . VAL A 1 95 ? 5.354 -4.629 -1.446 1.00 85.44 95 VAL A CA 1
ATOM 771 C C . VAL A 1 95 ? 5.425 -5.173 -0.017 1.00 85.44 95 VAL A C 1
ATOM 773 O O . VAL A 1 95 ? 4.393 -5.323 0.633 1.00 85.44 95 VAL A O 1
ATOM 776 N N . ALA A 1 96 ? 6.627 -5.425 0.507 1.00 87.88 96 ALA A N 1
ATOM 777 C CA . ALA A 1 96 ? 6.809 -5.878 1.883 1.00 87.88 96 ALA A CA 1
ATOM 778 C C . ALA A 1 96 ? 6.290 -4.853 2.907 1.00 87.88 96 ALA A C 1
ATOM 780 O O . ALA A 1 96 ? 5.629 -5.249 3.866 1.00 87.88 96 ALA A O 1
ATOM 781 N N . ASN A 1 97 ? 6.524 -3.553 2.687 1.00 85.88 97 ASN A N 1
ATOM 782 C CA . ASN A 1 97 ? 5.969 -2.493 3.536 1.00 85.88 97 ASN A CA 1
ATOM 783 C C . ASN A 1 97 ? 4.437 -2.479 3.511 1.00 85.88 97 ASN A C 1
ATOM 785 O O . ASN A 1 97 ? 3.819 -2.422 4.570 1.00 85.88 97 ASN A O 1
ATOM 789 N N . VAL A 1 98 ? 3.821 -2.603 2.331 1.00 83.25 98 VAL A N 1
ATOM 790 C CA . VAL A 1 98 ? 2.354 -2.671 2.199 1.00 83.25 98 VAL A CA 1
ATOM 791 C C . VAL A 1 98 ? 1.793 -3.880 2.957 1.00 83.25 98 VAL A C 1
ATOM 793 O O . VAL A 1 98 ? 0.851 -3.751 3.735 1.00 83.25 98 VAL A O 1
ATOM 796 N N . VAL A 1 99 ? 2.411 -5.057 2.813 1.00 82.81 99 VAL A N 1
ATOM 797 C CA . VAL A 1 99 ? 2.002 -6.269 3.546 1.00 82.81 99 VAL A CA 1
ATOM 798 C C . VAL A 1 99 ? 2.166 -6.096 5.058 1.00 82.81 99 VAL A C 1
ATOM 800 O O . VAL A 1 99 ? 1.317 -6.548 5.832 1.00 82.81 99 VAL A O 1
ATOM 803 N N . TRP A 1 100 ? 3.245 -5.445 5.491 1.00 83.62 100 TRP A N 1
ATOM 804 C CA . TRP A 1 100 ? 3.484 -5.167 6.902 1.00 83.62 100 TRP A CA 1
ATOM 805 C C . TRP A 1 100 ? 2.413 -4.241 7.483 1.00 83.62 100 TRP A C 1
ATOM 807 O O . TRP A 1 100 ? 1.826 -4.562 8.519 1.00 83.62 100 TRP A O 1
ATOM 817 N N . GLU A 1 101 ? 2.100 -3.140 6.797 1.00 80.50 101 GLU A N 1
ATOM 818 C CA . GLU A 1 101 ? 1.025 -2.234 7.205 1.00 80.50 101 GLU A CA 1
ATOM 819 C C . GLU A 1 101 ? -0.332 -2.940 7.234 1.00 80.50 101 GLU A C 1
ATOM 821 O O . GLU A 1 101 ? -1.074 -2.789 8.204 1.00 80.50 101 GLU A O 1
ATOM 826 N N . MET A 1 102 ? -0.620 -3.803 6.256 1.00 78.69 102 MET A N 1
ATOM 827 C CA . MET A 1 102 ? -1.853 -4.590 6.233 1.00 78.69 102 MET A CA 1
ATOM 828 C C . MET A 1 102 ? -1.958 -5.541 7.437 1.00 78.69 102 MET A C 1
ATOM 830 O O . MET A 1 102 ? -3.029 -5.699 8.028 1.00 78.69 102 MET A O 1
ATOM 834 N N . LYS A 1 103 ? -0.845 -6.153 7.861 1.00 76.25 103 LYS A N 1
ATOM 835 C CA . LYS A 1 103 ? -0.807 -6.989 9.070 1.00 76.25 103 LYS A CA 1
ATOM 836 C C . LYS A 1 103 ? -1.071 -6.167 10.335 1.00 76.25 103 LYS A C 1
ATOM 838 O O . LYS A 1 103 ? -1.868 -6.590 11.175 1.00 76.25 103 LYS A O 1
ATOM 843 N N . CYS A 1 104 ? -0.421 -5.009 10.475 1.00 76.75 104 CYS A N 1
ATOM 844 C CA . CYS A 1 104 ? -0.663 -4.081 11.585 1.00 76.75 104 CYS A CA 1
ATOM 845 C C . CYS A 1 104 ? -2.128 -3.634 11.621 1.00 76.75 104 CYS A C 1
ATOM 847 O O . CYS A 1 104 ? -2.753 -3.600 12.681 1.00 76.75 104 CYS A O 1
ATOM 849 N N . PHE A 1 105 ? -2.694 -3.371 10.448 1.00 75.75 105 PHE A N 1
ATOM 850 C CA . PHE A 1 105 ? -4.083 -3.003 10.284 1.00 75.75 105 PHE A CA 1
ATOM 851 C C . PHE A 1 105 ? -5.050 -4.103 10.775 1.00 75.75 105 PHE A C 1
ATOM 853 O O . PHE A 1 105 ? -5.918 -3.825 11.605 1.00 75.75 105 PHE A O 1
ATOM 860 N N . VAL A 1 106 ? -4.867 -5.362 10.358 1.00 75.50 106 VAL A N 1
ATOM 861 C CA . VAL A 1 106 ? -5.702 -6.492 10.823 1.00 75.50 106 VAL A CA 1
ATOM 862 C C . VAL A 1 106 ? -5.621 -6.668 12.342 1.00 75.50 106 VAL A C 1
ATOM 864 O O . VAL A 1 106 ? -6.634 -6.933 12.991 1.00 75.50 106 VAL A O 1
ATOM 867 N N . PHE A 1 107 ? -4.437 -6.487 12.929 1.00 75.06 107 PHE A N 1
ATOM 868 C CA . PHE A 1 107 ? -4.254 -6.599 14.375 1.00 75.06 107 PHE A CA 1
ATOM 869 C C . PHE A 1 107 ? -4.989 -5.493 15.146 1.00 75.06 107 PHE A C 1
ATOM 871 O O . PHE A 1 107 ? -5.668 -5.779 16.133 1.00 75.06 107 PHE A O 1
ATOM 878 N N . ASN A 1 108 ? -4.918 -4.248 14.665 1.00 72.88 108 ASN A N 1
ATOM 879 C CA . ASN A 1 108 ? -5.663 -3.125 15.241 1.00 72.88 108 ASN A CA 1
ATOM 880 C C . ASN A 1 108 ? -7.176 -3.338 15.146 1.00 72.88 108 ASN A C 1
ATOM 882 O O . ASN A 1 108 ? -7.897 -3.093 16.113 1.00 72.88 108 ASN A O 1
ATOM 886 N N . LEU A 1 109 ? -7.658 -3.854 14.013 1.00 73.94 109 LEU A N 1
ATOM 887 C CA . LEU A 1 109 ? -9.067 -4.195 13.847 1.00 73.94 109 LEU A CA 1
ATOM 888 C C . LEU A 1 109 ? -9.500 -5.265 14.860 1.00 73.94 109 LEU A C 1
ATOM 890 O O . LEU A 1 109 ? -10.528 -5.114 15.514 1.00 73.94 109 LEU A O 1
ATOM 894 N N . PHE A 1 110 ? -8.702 -6.320 15.039 1.00 71.94 110 PHE A N 1
ATOM 895 C CA . PHE A 1 110 ? -9.009 -7.392 15.988 1.00 71.94 110 PHE A CA 1
ATOM 896 C C . PHE A 1 110 ? -9.074 -6.895 17.440 1.00 71.94 110 PHE A C 1
ATOM 898 O O . PHE A 1 110 ? -9.974 -7.279 18.186 1.00 71.94 110 PHE A O 1
ATOM 905 N N . GLN A 1 111 ? -8.169 -5.997 17.842 1.00 69.88 111 GLN A N 1
ATOM 906 C CA . GLN A 1 111 ? -8.239 -5.359 19.160 1.00 69.88 111 GLN A CA 1
ATOM 907 C C . GLN A 1 111 ? -9.520 -4.542 19.338 1.00 69.88 111 GLN A C 1
ATOM 909 O O . GLN A 1 111 ? -10.136 -4.597 20.402 1.00 69.88 111 GLN A O 1
ATOM 914 N N . LEU A 1 112 ? -9.950 -3.828 18.295 1.00 71.19 112 LEU A N 1
ATOM 915 C CA . LEU A 1 112 ? -11.190 -3.057 18.312 1.00 71.19 112 LEU A CA 1
ATOM 916 C C . LEU A 1 112 ? -12.415 -3.957 18.529 1.00 71.19 112 LEU A C 1
ATOM 918 O O . LEU A 1 112 ? -13.261 -3.658 19.372 1.00 71.19 112 LEU A O 1
ATOM 922 N N . PHE A 1 113 ? -12.473 -5.091 17.822 1.00 71.38 113 PHE A N 1
ATOM 923 C CA . PHE A 1 113 ? -13.506 -6.114 18.012 1.00 71.38 113 PHE A CA 1
ATOM 924 C C . PHE A 1 113 ? -13.525 -6.645 19.441 1.00 71.38 113 PHE A C 1
ATOM 926 O O . PHE A 1 113 ? -14.586 -6.728 20.059 1.00 71.38 113 PHE A O 1
ATOM 933 N N . ASN A 1 114 ? -12.353 -6.999 19.967 1.00 71.25 114 ASN A N 1
ATOM 934 C CA . ASN A 1 114 ? -12.250 -7.589 21.293 1.00 71.25 114 ASN A CA 1
ATOM 935 C C . ASN A 1 114 ? -12.624 -6.578 22.387 1.00 71.25 114 ASN A C 1
ATOM 937 O O . ASN A 1 114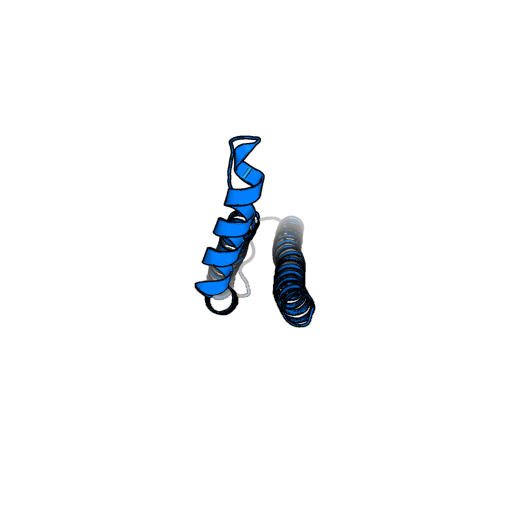 ? -13.301 -6.931 23.348 1.00 71.25 114 ASN A O 1
ATOM 941 N N . SER A 1 115 ? -12.266 -5.302 22.203 1.00 69.19 115 SER A N 1
ATOM 942 C CA . SER A 1 115 ? -12.729 -4.216 23.068 1.00 69.19 115 SER A CA 1
ATOM 943 C C . SER A 1 115 ? -14.248 -4.087 23.013 1.00 69.19 115 SER A C 1
ATOM 945 O O . SER A 1 115 ? -14.872 -4.059 24.063 1.00 69.19 115 SER A O 1
ATOM 947 N N . HIS A 1 116 ? -14.863 -4.061 21.826 1.00 67.81 116 HIS A N 1
ATOM 948 C CA . HIS A 1 116 ? -16.318 -3.934 21.699 1.00 67.81 116 HIS A CA 1
ATOM 949 C C . HIS A 1 116 ? -17.077 -5.095 22.356 1.00 67.81 116 HIS A C 1
ATOM 951 O O . HIS A 1 116 ? -18.026 -4.874 23.112 1.00 67.81 116 HIS A O 1
ATOM 957 N N . ALA A 1 117 ? -16.645 -6.330 22.088 1.00 68.94 117 ALA A N 1
ATOM 958 C CA . ALA A 1 117 ? -17.224 -7.526 22.688 1.00 68.94 117 ALA A CA 1
ATOM 959 C C . ALA A 1 117 ? -17.032 -7.534 24.212 1.00 68.94 117 ALA A C 1
ATOM 961 O O . ALA A 1 117 ? -17.973 -7.838 24.944 1.00 68.94 117 ALA A O 1
ATOM 962 N N . GLY A 1 118 ? -15.852 -7.126 24.691 1.00 66.44 118 GLY A N 1
ATOM 963 C CA . GLY A 1 118 ? -15.560 -6.971 26.114 1.00 66.44 118 GLY A CA 1
ATOM 964 C C . GLY A 1 118 ? -16.455 -5.934 26.792 1.00 66.44 118 GLY A C 1
ATOM 965 O O . GLY A 1 118 ? -17.027 -6.217 27.840 1.00 66.44 118 GLY A O 1
ATOM 966 N N . THR A 1 119 ? -16.658 -4.762 26.183 1.00 64.12 119 THR A N 1
ATOM 967 C CA . THR A 1 119 ? -17.535 -3.728 26.752 1.00 64.12 119 THR A CA 1
ATOM 968 C C . THR A 1 119 ? -18.996 -4.191 26.788 1.00 64.12 119 THR A C 1
ATOM 970 O O . THR A 1 119 ? -19.678 -3.957 27.785 1.00 64.12 119 THR A O 1
ATOM 973 N N . LYS A 1 120 ? -19.489 -4.898 25.758 1.00 63.88 120 LYS A N 1
ATOM 974 C CA . LYS A 1 120 ? -20.839 -5.494 25.786 1.00 63.88 120 LYS A CA 1
ATOM 975 C C . LYS A 1 120 ? -20.964 -6.576 26.860 1.00 63.88 120 LYS A C 1
ATOM 977 O O . LYS A 1 120 ? -21.958 -6.583 27.574 1.00 63.88 120 LYS A O 1
ATOM 982 N N . ALA A 1 121 ? -19.961 -7.437 27.026 1.00 62.03 121 ALA A N 1
ATOM 983 C CA . ALA A 1 121 ? -19.967 -8.473 28.059 1.00 62.03 121 ALA A CA 1
ATOM 984 C C . ALA A 1 121 ? -20.014 -7.888 29.482 1.00 62.03 121 ALA A C 1
ATOM 986 O O . ALA A 1 121 ? -20.790 -8.366 30.304 1.00 62.03 121 ALA A O 1
ATOM 987 N N . ILE A 1 122 ? -19.246 -6.826 29.755 1.00 65.50 122 ILE A N 1
ATOM 988 C CA . ILE A 1 122 ? -19.281 -6.129 31.052 1.00 65.50 122 ILE A CA 1
ATOM 989 C C . ILE A 1 122 ? -20.664 -5.514 31.300 1.00 65.50 122 ILE A C 1
ATOM 991 O O . ILE A 1 122 ? -21.199 -5.653 32.389 1.00 65.50 122 ILE A O 1
ATOM 995 N N . GLU A 1 123 ? -21.279 -4.904 30.284 1.00 64.00 123 GLU A N 1
ATOM 996 C CA . GLU A 1 123 ? -22.616 -4.297 30.401 1.00 64.00 123 GLU A CA 1
ATOM 997 C C . GLU A 1 123 ? -23.722 -5.309 30.716 1.00 64.00 123 GLU A C 1
ATOM 999 O O . GLU A 1 123 ? -24.683 -4.968 31.399 1.00 64.00 123 GLU A O 1
ATOM 1004 N N . TYR A 1 124 ? -23.605 -6.542 30.211 1.00 63.00 124 TYR A N 1
ATOM 1005 C CA . TYR A 1 124 ? -24.534 -7.620 30.549 1.00 63.00 124 TYR A CA 1
ATOM 1006 C C . TYR A 1 124 ? -24.357 -8.084 31.995 1.00 63.00 124 TYR A C 1
ATOM 1008 O O . TYR A 1 124 ? -25.354 -8.271 32.683 1.00 63.00 124 TYR A O 1
ATOM 1016 N N . ILE A 1 125 ? -23.113 -8.211 32.465 1.00 67.62 125 ILE A N 1
ATOM 1017 C CA . ILE A 1 125 ? -22.814 -8.616 33.846 1.00 67.62 125 ILE A CA 1
ATOM 1018 C C . ILE A 1 125 ? -23.280 -7.546 34.848 1.00 67.62 125 ILE A C 1
ATOM 1020 O O . IL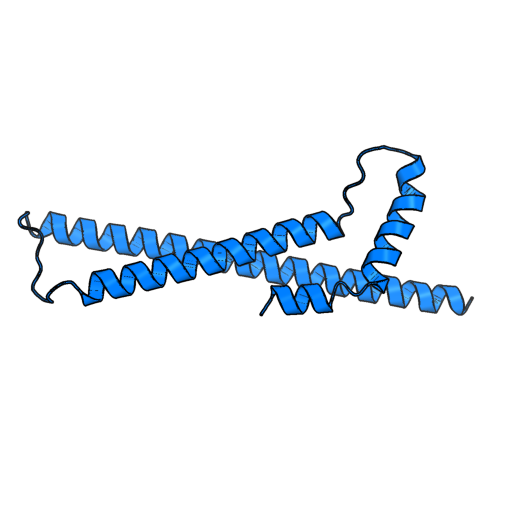E A 1 125 ? -23.823 -7.884 35.894 1.00 67.62 125 ILE A O 1
ATOM 1024 N N . ASP A 1 126 ? -23.124 -6.263 34.517 1.00 65.25 126 ASP A N 1
ATOM 1025 C CA . ASP A 1 126 ? -23.524 -5.143 35.385 1.00 65.25 126 ASP A CA 1
ATOM 1026 C C . ASP A 1 126 ? -25.050 -4.933 35.435 1.00 65.25 126 ASP A C 1
ATOM 1028 O O . ASP A 1 126 ? -25.561 -4.308 36.355 1.00 65.25 126 ASP A O 1
ATOM 1032 N N . LYS A 1 127 ? -25.794 -5.460 34.451 1.00 61.62 127 LYS A N 1
ATOM 1033 C CA . LYS A 1 127 ? -27.269 -5.444 34.423 1.00 61.62 127 LYS A CA 1
ATOM 1034 C C . LYS A 1 127 ? -27.916 -6.604 35.182 1.00 61.62 127 LYS A C 1
ATOM 1036 O O . LYS A 1 127 ? -29.131 -6.580 35.373 1.00 61.62 127 LYS A O 1
ATOM 1041 N N . GLU A 1 128 ? -27.141 -7.634 35.515 1.00 53.03 128 GLU A N 1
ATOM 1042 C CA . GLU A 1 128 ? -27.606 -8.842 36.208 1.00 53.03 128 GLU A CA 1
ATOM 1043 C C . GLU A 1 128 ? -27.342 -8.797 37.729 1.00 53.03 128 GLU A C 1
ATOM 1045 O O . GLU A 1 128 ? -27.891 -9.624 38.459 1.00 53.03 128 GLU A O 1
ATOM 1050 N N . ASN A 1 129 ? -26.552 -7.820 38.201 1.00 43.34 129 ASN A N 1
ATOM 1051 C CA . ASN A 1 129 ? -26.404 -7.435 39.616 1.00 43.34 129 ASN A CA 1
ATOM 1052 C C . ASN A 1 129 ? -27.356 -6.293 39.996 1.00 43.34 129 ASN A C 1
ATOM 1054 O O . ASN A 1 129 ? -27.720 -6.226 41.193 1.00 43.34 129 ASN A O 1
#

Secondary structure (DSSP, 8-state):
-HHHHHHHHS-HHHHHHHHHHHHHHTTS-S----HHHHHHHHHHHHHHHHHHHHHHHHHHHHHHHHS-TT---SS-HHHHHHHHHHHHHHHHHHHHHHHHHHHHHHHHHHHHHHHHHHHHHHHHHHTT-

pLDDT: mean 71.19, std 13.43, range [38.09, 91.56]

Foldseek 3Di:
DVLVVLVVVPDVVVVVVQVVVCVVVVVPPDDDDGPSNVLNVLVVVLVVLVVVLVVVVVVVCVVVVPDDPPDDDPDDPVVRVVVVVVVVVVNVVSVVVNVVSVVVNVVSVVVVVVVVVVVVVVVVVVVVD

Sequence (129 aa):
MGYAFFQALINDELLIRLINTTNDDEKKNGSGKSKLQESNEYFAKVMMLDIMAIMINIFIIITIGSLKNDFYLPFNQFLNETVAFSAILIYFYFVANVVWEMKCFVFNLFQLFNSHAGTKAIEYIDKEN

Radius of gyration: 23.43 Å; chains: 1; bounding box: 54×27×66 Å

Organism: NCBI:txid52694